Protein AF-A0A7Y0R1Y6-F1 (afdb_monomer_lite)

Foldseek 3Di:
DPAAEAEPADPVCVVPVPVVVVVVVVVCVVPVNY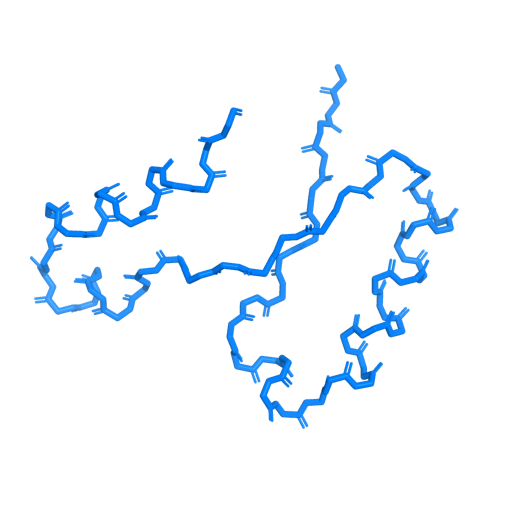HYDYFHQCVVCVVVPVVVVNCVRNVVVPD

Organism: Vibrio alginolyticus (NCBI:txid663)

Radius of gyration: 13.68 Å; chains: 1; bounding box: 28×30×32 Å

Structure (mmCIF, N/CA/C/O backbone):
data_AF-A0A7Y0R1Y6-F1
#
_entry.id   AF-A0A7Y0R1Y6-F1
#
loop_
_atom_site.group_PDB
_atom_site.id
_atom_site.type_symbol
_atom_site.label_atom_id
_atom_site.label_alt_id
_atom_site.label_comp_id
_atom_site.label_asym_id
_atom_site.label_entity_id
_atom_site.label_seq_id
_atom_site.pdbx_PDB_ins_code
_atom_site.Cartn_x
_atom_site.Cartn_y
_atom_site.Cartn_z
_atom_site.occupancy
_atom_site.B_iso_or_equiv
_atom_site.auth_seq_id
_atom_site.auth_comp_id
_atom_site.auth_asym_id
_atom_site.auth_atom_id
_atom_site.pdbx_PDB_model_num
ATOM 1 N N . MET A 1 1 ? -7.084 17.217 -11.855 1.00 45.47 1 MET A N 1
ATOM 2 C CA . MET A 1 1 ? -6.040 16.168 -11.875 1.00 45.47 1 MET A CA 1
ATOM 3 C C . MET A 1 1 ? -6.602 14.927 -11.203 1.00 45.47 1 MET A C 1
ATOM 5 O O . MET A 1 1 ? -7.124 15.045 -10.105 1.00 45.47 1 MET A O 1
ATOM 9 N N . SER A 1 2 ? -6.601 13.772 -11.875 1.00 54.00 2 SER A N 1
ATOM 10 C CA . SER A 1 2 ? -6.970 12.504 -11.228 1.00 54.00 2 SER A CA 1
ATOM 11 C C . SER A 1 2 ? -5.730 11.948 -10.533 1.00 54.00 2 SER A C 1
ATOM 13 O O . SER A 1 2 ? -4.868 11.396 -11.212 1.00 54.00 2 SER A O 1
ATOM 15 N N . ASN A 1 3 ? -5.633 12.098 -9.211 1.00 74.50 3 ASN A N 1
ATOM 16 C CA . ASN A 1 3 ? -4.574 11.476 -8.413 1.00 74.50 3 ASN A CA 1
ATOM 17 C C . ASN A 1 3 ? -4.889 9.985 -8.270 1.00 74.50 3 ASN A C 1
ATOM 19 O O . ASN A 1 3 ? -5.599 9.563 -7.359 1.00 74.50 3 ASN A O 1
ATOM 23 N N . LYS A 1 4 ? -4.434 9.192 -9.242 1.00 86.06 4 LYS A N 1
ATOM 24 C CA . LYS A 1 4 ? -4.574 7.735 -9.219 1.00 86.06 4 LYS A CA 1
ATOM 25 C C . LYS A 1 4 ? -3.433 7.146 -8.392 1.00 86.06 4 LYS A C 1
ATOM 27 O O . LYS A 1 4 ? -2.292 7.598 -8.480 1.00 86.06 4 LYS A O 1
ATOM 32 N N . VAL A 1 5 ? -3.752 6.138 -7.587 1.00 91.38 5 VAL A N 1
ATOM 33 C CA . VAL A 1 5 ? -2.791 5.455 -6.718 1.00 91.38 5 VAL A CA 1
ATOM 34 C C . VAL A 1 5 ? -2.954 3.951 -6.886 1.00 91.38 5 VAL A C 1
ATOM 36 O O . VAL A 1 5 ? -4.072 3.436 -6.899 1.00 91.38 5 VAL A O 1
ATOM 39 N N . PHE A 1 6 ? -1.838 3.237 -7.003 1.00 93.88 6 PHE A N 1
ATOM 40 C CA . PHE A 1 6 ? -1.813 1.781 -6.995 1.00 93.88 6 PHE A CA 1
ATOM 41 C C . PHE A 1 6 ? -1.864 1.266 -5.552 1.00 93.88 6 PHE A C 1
ATOM 43 O O . PHE A 1 6 ? -0.979 1.558 -4.749 1.00 93.88 6 PHE A O 1
ATOM 50 N N . MET A 1 7 ? -2.896 0.489 -5.223 1.00 93.88 7 MET A N 1
ATOM 51 C CA . MET A 1 7 ? -3.072 -0.128 -3.907 1.00 93.88 7 MET A CA 1
ATOM 52 C C . MET A 1 7 ? -3.262 -1.644 -4.070 1.00 93.88 7 MET A C 1
ATOM 54 O O . MET A 1 7 ? -4.384 -2.091 -4.309 1.00 93.88 7 MET A O 1
ATOM 58 N N . PRO A 1 8 ? -2.201 -2.459 -3.939 1.00 94.69 8 PRO A N 1
ATOM 59 C CA . PRO A 1 8 ? -2.279 -3.907 -4.164 1.00 94.69 8 PRO A CA 1
ATOM 60 C C . PRO A 1 8 ? -2.927 -4.671 -2.992 1.00 94.69 8 PRO A C 1
ATOM 62 O O . PRO A 1 8 ? -3.121 -5.884 -3.068 1.00 94.69 8 PRO A O 1
ATOM 65 N N . GLY A 1 9 ? -3.267 -3.979 -1.900 1.00 93.38 9 GLY A N 1
ATOM 66 C CA . GLY A 1 9 ? -3.778 -4.597 -0.679 1.00 93.38 9 GLY A CA 1
ATOM 67 C C . GLY A 1 9 ? -2.705 -5.410 0.048 1.00 93.38 9 GLY A C 1
ATOM 68 O O . GLY A 1 9 ? -1.515 -5.259 -0.206 1.00 93.38 9 GLY A O 1
ATOM 69 N N . CYS A 1 10 ? -3.118 -6.264 0.986 1.00 93.38 10 CYS A N 1
ATOM 70 C CA . CYS A 1 10 ? -2.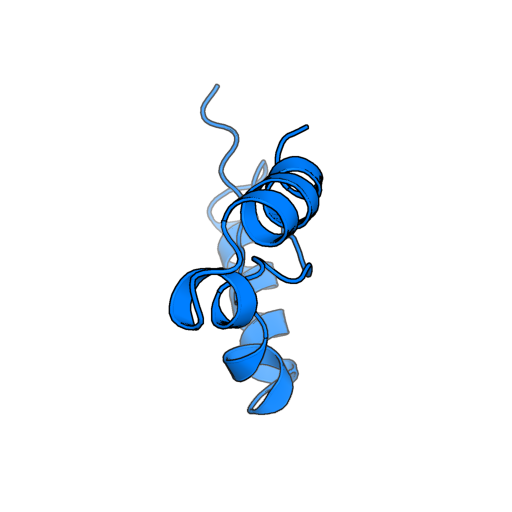187 -7.085 1.765 1.00 93.38 10 CYS A CA 1
ATOM 71 C C . CYS A 1 10 ? -1.908 -8.460 1.143 1.00 93.38 10 CYS A C 1
ATOM 73 O O . CYS A 1 10 ? -0.785 -8.937 1.228 1.00 93.38 10 CYS A O 1
ATOM 75 N N . SER A 1 11 ? -2.890 -9.098 0.499 1.00 94.44 11 SER A N 1
ATOM 76 C CA . SER A 1 11 ? -2.749 -10.479 0.013 1.00 94.44 11 SER A CA 1
ATOM 77 C C . SER A 1 11 ? -1.750 -10.614 -1.136 1.00 94.44 11 SER A C 1
ATOM 79 O O . SER A 1 11 ? -0.945 -11.540 -1.141 1.00 94.44 11 SER A O 1
ATOM 81 N N . LEU A 1 12 ? -1.785 -9.691 -2.099 1.00 95.12 12 LEU A N 1
ATOM 82 C CA . LEU A 1 12 ? -0.927 -9.741 -3.279 1.00 95.12 12 LEU A CA 1
ATOM 83 C C . LEU A 1 12 ? 0.571 -9.590 -2.948 1.00 95.12 12 LEU A C 1
ATOM 85 O O . LEU A 1 12 ? 1.330 -10.456 -3.377 1.00 95.12 12 LEU A O 1
ATOM 89 N N . PRO A 1 13 ? 1.026 -8.591 -2.160 1.00 94.94 13 PRO A N 1
ATOM 90 C CA . PRO A 1 13 ? 2.439 -8.499 -1.780 1.00 94.94 13 PRO A CA 1
ATOM 91 C C . PRO A 1 13 ? 2.890 -9.623 -0.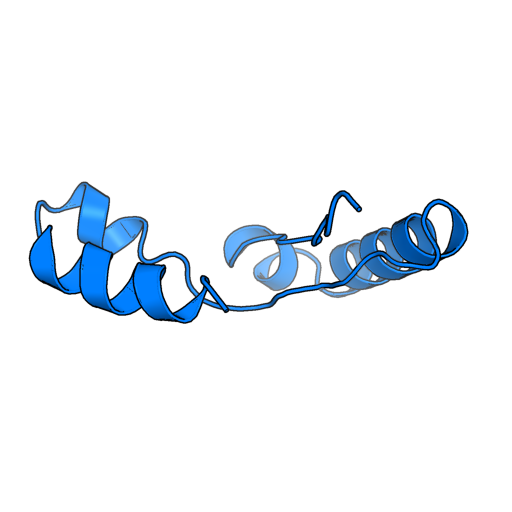841 1.00 94.94 13 PRO A C 1
ATOM 93 O O . PRO A 1 13 ? 4.075 -9.933 -0.820 1.00 94.94 13 PRO A O 1
ATOM 96 N N . SER A 1 14 ? 1.979 -10.250 -0.084 1.00 95.12 14 SER A N 1
ATOM 97 C CA . SER A 1 14 ? 2.305 -11.454 0.694 1.00 95.12 14 SER A CA 1
ATOM 98 C C . SER A 1 14 ? 2.528 -12.686 -0.181 1.00 95.12 14 SER A C 1
ATOM 100 O O . SER A 1 14 ? 3.285 -13.568 0.209 1.00 95.12 14 SER A O 1
ATOM 102 N N . TYR A 1 15 ? 1.865 -12.765 -1.337 1.00 97.31 15 TYR A N 1
ATOM 103 C CA . TYR A 1 15 ? 2.014 -13.881 -2.268 1.00 97.31 15 TYR A CA 1
ATOM 104 C C . TYR A 1 15 ? 3.170 -13.676 -3.255 1.00 97.31 15 TYR A C 1
ATOM 106 O O . TYR A 1 15 ? 3.913 -14.612 -3.531 1.00 97.31 15 TYR A O 1
ATOM 114 N N . SER A 1 16 ? 3.323 -12.466 -3.797 1.00 97.38 16 SER A N 1
ATOM 115 C CA . SER A 1 16 ? 4.377 -12.138 -4.759 1.00 97.38 16 SER A CA 1
ATOM 116 C C . SER A 1 16 ? 4.815 -10.677 -4.610 1.00 97.38 16 SER A C 1
ATOM 118 O O . SER A 1 16 ? 4.260 -9.783 -5.264 1.00 97.38 16 SER A O 1
ATOM 120 N N . PRO A 1 17 ? 5.807 -10.401 -3.749 1.00 96.44 17 PRO A N 1
ATOM 121 C CA . PRO A 1 17 ? 6.353 -9.056 -3.614 1.00 96.44 17 PRO A CA 1
ATOM 122 C C . PRO A 1 17 ? 7.021 -8.574 -4.913 1.00 96.44 17 PRO A C 1
ATOM 124 O O . PRO A 1 17 ? 6.885 -7.401 -5.265 1.00 96.44 17 PRO A O 1
ATOM 127 N N . GLU A 1 18 ? 7.663 -9.466 -5.673 1.00 97.81 18 GLU A N 1
ATOM 128 C CA . GLU A 1 18 ? 8.300 -9.137 -6.955 1.00 97.81 18 GLU A CA 1
ATOM 129 C C . GLU A 1 18 ? 7.263 -8.742 -8.011 1.00 97.81 18 GLU A C 1
ATOM 131 O O . GLU A 1 18 ? 7.454 -7.765 -8.736 1.00 97.81 18 GLU A O 1
ATOM 136 N N . GLY A 1 19 ? 6.129 -9.451 -8.065 1.00 97.62 19 GLY A N 1
ATOM 137 C CA . GLY A 1 19 ? 5.032 -9.131 -8.976 1.00 97.62 19 GLY A CA 1
ATOM 138 C C . GLY A 1 19 ? 4.424 -7.762 -8.679 1.00 97.62 19 GLY A C 1
ATOM 139 O O . GLY A 1 19 ? 4.184 -6.974 -9.594 1.00 97.62 19 GLY A O 1
ATOM 140 N N . VAL A 1 20 ? 4.240 -7.429 -7.398 1.00 97.38 20 VAL A N 1
ATOM 141 C CA . VAL A 1 20 ? 3.773 -6.096 -6.986 1.00 97.38 20 VAL A CA 1
ATOM 142 C C . VAL A 1 20 ? 4.761 -5.005 -7.398 1.00 97.38 20 VAL A C 1
ATOM 144 O O . VAL A 1 20 ? 4.329 -3.963 -7.896 1.00 97.38 20 VAL A O 1
ATOM 147 N N . ALA A 1 21 ? 6.065 -5.238 -7.228 1.00 96.19 21 ALA A N 1
ATOM 148 C CA . ALA A 1 21 ? 7.096 -4.290 -7.642 1.00 96.19 21 ALA A CA 1
ATOM 149 C C . ALA A 1 21 ? 7.096 -4.076 -9.165 1.00 96.19 21 ALA A C 1
ATOM 151 O O . ALA A 1 21 ? 7.111 -2.934 -9.619 1.00 96.19 21 ALA A O 1
ATOM 152 N N . ALA A 1 22 ? 6.998 -5.151 -9.953 1.00 97.88 22 ALA A N 1
ATOM 153 C CA . ALA A 1 22 ? 6.941 -5.073 -11.411 1.00 97.88 22 ALA A CA 1
ATOM 154 C C . ALA A 1 22 ? 5.713 -4.288 -11.905 1.00 97.88 22 ALA A C 1
ATOM 156 O O . ALA A 1 22 ? 5.837 -3.424 -12.774 1.00 97.88 22 ALA A O 1
ATOM 157 N N . ILE A 1 23 ? 4.540 -4.530 -11.308 1.00 96.88 23 ILE A N 1
ATOM 158 C CA . ILE A 1 23 ? 3.310 -3.794 -11.629 1.00 96.88 23 ILE A CA 1
ATOM 159 C C . ILE A 1 23 ? 3.459 -2.312 -11.278 1.00 96.88 23 ILE A C 1
ATOM 161 O O . ILE A 1 23 ? 3.103 -1.458 -12.086 1.00 96.88 23 ILE A O 1
ATOM 165 N N . ALA A 1 24 ? 3.991 -1.990 -10.095 1.00 95.19 24 ALA A N 1
ATOM 166 C CA . ALA A 1 24 ? 4.182 -0.604 -9.677 1.00 95.19 24 ALA A CA 1
ATOM 167 C C . ALA A 1 24 ? 5.126 0.156 -10.625 1.00 95.19 24 ALA A C 1
ATOM 169 O O . ALA A 1 24 ? 4.820 1.287 -11.005 1.00 95.19 24 ALA A O 1
ATOM 170 N N . SER A 1 25 ? 6.228 -0.475 -11.046 1.00 95.50 25 SER A N 1
ATOM 171 C CA . SER A 1 25 ? 7.165 0.096 -12.021 1.00 95.50 25 SER A CA 1
ATOM 172 C C . SER A 1 25 ? 6.495 0.340 -13.371 1.00 95.50 25 SER A C 1
ATOM 174 O O . SER A 1 25 ? 6.527 1.462 -13.871 1.00 95.50 25 SER A O 1
ATOM 176 N N . TYR A 1 26 ? 5.797 -0.663 -13.911 1.00 96.94 26 TYR A N 1
ATOM 177 C CA . TYR A 1 26 ? 5.093 -0.538 -15.188 1.00 96.94 26 TYR A CA 1
ATOM 178 C C . TYR A 1 26 ? 4.016 0.556 -15.155 1.00 96.94 26 TYR A C 1
ATOM 180 O O . TYR A 1 26 ? 3.917 1.383 -16.060 1.00 96.94 26 TYR A O 1
ATOM 188 N N . LEU A 1 27 ? 3.224 0.619 -14.081 1.00 95.00 27 LEU A N 1
ATOM 189 C CA . LEU A 1 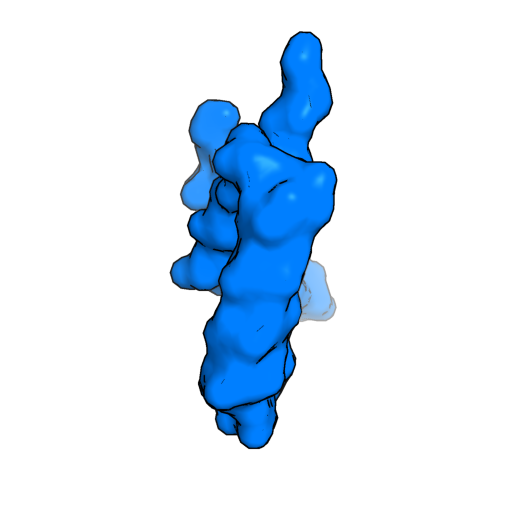27 ? 2.194 1.647 -13.931 1.00 95.00 27 LEU A CA 1
ATOM 190 C C . LEU A 1 27 ? 2.784 3.056 -13.863 1.00 95.00 27 LEU A C 1
ATOM 192 O O . LEU A 1 27 ? 2.145 3.984 -14.348 1.00 95.00 27 LEU A O 1
ATOM 196 N N . LYS A 1 28 ? 3.984 3.222 -13.300 1.00 92.44 28 LYS A N 1
ATOM 197 C CA . LYS A 1 28 ? 4.677 4.513 -13.252 1.00 92.44 28 LYS A CA 1
ATOM 198 C C . LYS A 1 28 ? 5.233 4.937 -14.613 1.00 92.44 28 LYS A C 1
ATOM 200 O O . LYS A 1 28 ? 5.260 6.126 -14.905 1.00 92.44 28 LYS A O 1
ATOM 205 N N . GLU A 1 29 ? 5.629 3.988 -15.460 1.00 95.69 29 GLU A N 1
ATOM 206 C CA . GLU A 1 29 ? 6.014 4.272 -16.851 1.00 95.69 29 GLU A CA 1
ATOM 207 C C . GLU A 1 29 ? 4.815 4.741 -17.685 1.00 95.69 29 GLU A C 1
ATOM 209 O O . GLU A 1 29 ? 4.914 5.716 -18.428 1.00 95.69 29 GLU A O 1
ATOM 214 N N . VAL A 1 30 ? 3.663 4.077 -17.534 1.00 94.94 30 VAL A N 1
ATOM 215 C CA . VAL A 1 30 ? 2.430 4.423 -18.265 1.00 94.94 30 VAL A CA 1
ATOM 216 C C . VAL A 1 30 ? 1.789 5.703 -17.720 1.00 94.94 30 VAL A C 1
ATOM 218 O O . VAL A 1 30 ? 1.223 6.499 -18.470 1.00 94.94 30 VAL A O 1
ATOM 221 N N . PHE A 1 31 ? 1.872 5.911 -16.407 1.00 93.25 31 PHE A N 1
ATOM 222 C CA . PHE A 1 31 ? 1.294 7.045 -15.699 1.00 93.25 31 PHE A CA 1
ATOM 223 C C . PHE A 1 31 ? 2.365 7.678 -14.790 1.00 93.25 31 PHE A C 1
ATOM 225 O O . PHE A 1 31 ? 2.467 7.302 -13.621 1.00 93.25 31 PHE A O 1
ATOM 232 N N . PRO A 1 32 ? 3.137 8.669 -15.280 1.00 90.81 32 PRO A N 1
ATOM 233 C CA . PRO A 1 32 ? 4.247 9.267 -14.524 1.00 90.81 32 PRO A CA 1
ATOM 234 C C . PRO A 1 32 ? 3.858 9.836 -13.150 1.00 90.81 32 PRO A C 1
ATOM 236 O O . PRO A 1 32 ? 4.641 9.777 -12.205 1.00 90.81 32 PRO A O 1
ATOM 239 N N . GLU A 1 33 ? 2.621 10.324 -13.029 1.00 91.38 33 GLU A N 1
ATOM 240 C CA . GLU A 1 33 ? 2.042 10.898 -11.804 1.00 9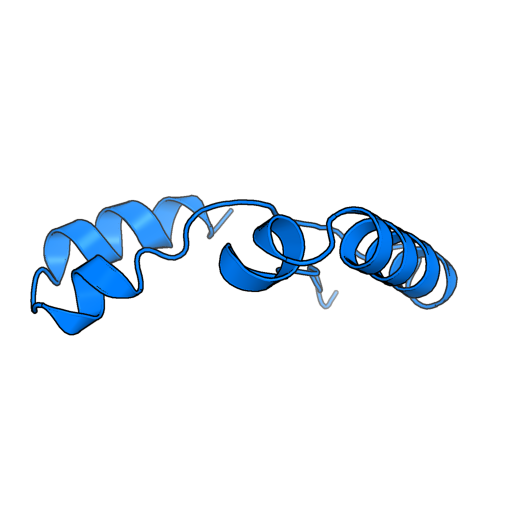1.38 33 GLU A CA 1
ATOM 241 C C . GLU A 1 33 ? 1.443 9.842 -10.848 1.00 91.38 33 GLU A C 1
ATOM 243 O O . GLU A 1 33 ? 0.838 10.182 -9.832 1.00 91.38 33 GLU A O 1
ATOM 248 N N . MET A 1 34 ? 1.540 8.550 -11.176 1.00 91.00 34 MET A N 1
ATOM 249 C CA . MET A 1 34 ? 0.938 7.477 -10.383 1.00 91.00 34 MET A CA 1
ATOM 250 C C . MET A 1 34 ? 1.691 7.274 -9.067 1.00 91.00 34 MET A C 1
ATOM 252 O O . MET A 1 34 ? 2.881 6.953 -9.043 1.00 91.00 34 MET A O 1
ATOM 256 N N . GLY A 1 35 ? 0.966 7.398 -7.956 1.00 89.31 35 GLY A N 1
ATOM 257 C CA . GLY A 1 35 ? 1.456 7.002 -6.638 1.00 89.31 35 GLY A CA 1
ATOM 258 C C . GLY A 1 35 ? 1.257 5.509 -6.366 1.00 89.31 35 GLY A C 1
ATOM 259 O O . GLY A 1 35 ? 0.503 4.825 -7.058 1.00 89.31 35 GLY A O 1
ATOM 260 N N . ALA A 1 36 ? 1.862 5.003 -5.294 1.00 90.31 36 ALA A N 1
ATOM 261 C CA . ALA A 1 36 ? 1.556 3.683 -4.742 1.00 90.31 36 ALA A CA 1
ATOM 262 C C . ALA A 1 36 ? 1.366 3.776 -3.223 1.00 90.31 36 ALA A C 1
ATOM 264 O O . ALA A 1 36 ? 2.071 4.532 -2.555 1.00 90.31 36 ALA A O 1
ATOM 265 N N . VAL A 1 37 ? 0.424 3.008 -2.670 1.00 91.19 37 VAL A N 1
ATOM 266 C CA . VAL A 1 37 ? 0.148 2.970 -1.228 1.00 91.19 37 VAL A CA 1
ATOM 267 C C . VAL A 1 37 ? 0.108 1.534 -0.721 1.00 91.19 37 VAL A C 1
ATOM 269 O O . VAL A 1 37 ? -0.634 0.695 -1.227 1.00 91.19 37 VAL A O 1
ATOM 272 N N . GLN A 1 38 ? 0.897 1.272 0.324 1.00 89.94 38 GLN A N 1
ATOM 273 C CA . GLN A 1 38 ? 0.927 -0.002 1.037 1.00 89.94 38 GLN A CA 1
ATOM 274 C C . GLN A 1 38 ? 0.492 0.188 2.485 1.00 89.94 38 GLN A C 1
ATOM 276 O O . GLN A 1 38 ? 1.302 0.325 3.399 1.00 89.94 38 GLN A O 1
ATOM 281 N N . LYS A 1 39 ? -0.826 0.227 2.685 1.00 89.50 39 LYS A N 1
ATOM 282 C CA . LYS A 1 39 ? -1.469 0.334 3.998 1.00 89.50 39 LYS A CA 1
ATOM 283 C C . LYS A 1 39 ? -2.663 -0.613 4.086 1.00 89.50 39 LYS A C 1
ATOM 285 O O . LYS A 1 39 ? -3.258 -0.998 3.081 1.00 89.50 39 LYS A O 1
ATOM 290 N N . CYS A 1 40 ? -3.032 -0.981 5.310 1.00 91.19 40 CYS A N 1
ATOM 291 C CA . CYS A 1 40 ? -4.204 -1.813 5.558 1.00 91.19 40 CYS A CA 1
ATOM 292 C C . CYS A 1 40 ? -5.495 -1.015 5.328 1.00 91.19 40 CYS A C 1
ATOM 294 O O . CYS A 1 40 ? -5.698 0.025 5.944 1.00 91.19 40 CYS A O 1
ATOM 296 N N . CYS A 1 41 ? -6.402 -1.543 4.503 1.00 91.56 41 CYS A N 1
ATOM 297 C CA . CYS A 1 41 ? -7.717 -0.942 4.258 1.00 91.56 41 CYS A CA 1
ATOM 298 C C . CYS A 1 41 ? -8.765 -1.231 5.340 1.00 91.56 41 CYS A C 1
ATOM 300 O O . CYS A 1 41 ? -9.890 -0.760 5.235 1.00 91.56 41 CYS A O 1
ATOM 302 N N . GLY A 1 42 ? -8.442 -2.036 6.357 1.00 93.44 42 GLY A N 1
ATOM 303 C CA . GLY A 1 42 ? -9.389 -2.379 7.422 1.00 93.44 42 GLY A CA 1
ATOM 304 C C . GLY A 1 42 ? -10.524 -3.318 6.989 1.00 93.44 42 GLY A C 1
ATOM 305 O O . GLY A 1 42 ? -11.501 -3.455 7.721 1.00 93.44 42 GLY A O 1
ATOM 306 N N . LYS A 1 43 ? -10.412 -4.001 5.837 1.00 94.06 43 LYS A N 1
ATOM 307 C CA . LYS A 1 43 ? -11.449 -4.922 5.328 1.00 94.06 43 LYS A CA 1
ATOM 308 C C . LYS A 1 43 ? -11.920 -5.971 6.354 1.00 94.06 43 LYS A C 1
ATOM 310 O O . LYS A 1 43 ? -13.132 -6.143 6.462 1.00 94.06 43 LYS A O 1
ATOM 315 N N . PRO A 1 44 ? -11.045 -6.633 7.144 1.00 94.75 44 PRO A N 1
ATOM 316 C CA . PRO A 1 44 ? -11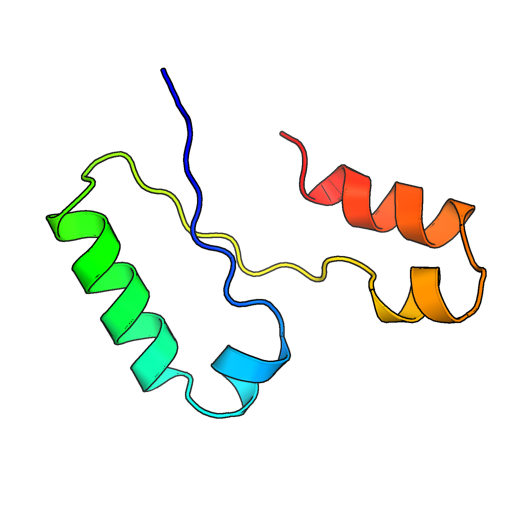.504 -7.568 8.175 1.00 94.75 44 PRO A CA 1
ATOM 317 C C . PRO A 1 44 ? -12.364 -6.893 9.248 1.00 94.75 44 PRO A C 1
ATOM 319 O O . PRO A 1 44 ? -13.371 -7.446 9.668 1.00 94.75 44 PRO A O 1
ATOM 322 N N . THR A 1 45 ? -11.999 -5.674 9.651 1.00 95.69 45 THR A N 1
ATOM 323 C CA . THR A 1 45 ? -12.727 -4.867 10.637 1.00 95.69 45 THR A CA 1
ATOM 324 C C . THR A 1 45 ? -14.134 -4.515 10.145 1.00 95.69 45 THR A C 1
ATOM 326 O O . THR A 1 45 ? -15.090 -4.624 10.908 1.00 95.69 45 THR A O 1
ATOM 329 N N . ALA A 1 46 ? -14.279 -4.179 8.858 1.00 94.19 46 ALA A N 1
ATOM 330 C CA . ALA A 1 46 ? -15.589 -3.993 8.235 1.00 94.19 46 ALA A CA 1
ATOM 331 C C . ALA A 1 46 ? -16.404 -5.299 8.204 1.00 94.19 46 ALA A C 1
ATOM 333 O O . ALA A 1 46 ? -17.580 -5.296 8.555 1.00 94.19 46 ALA A O 1
ATOM 334 N N . ALA A 1 47 ? -15.775 -6.420 7.832 1.00 96.06 47 ALA A N 1
ATOM 335 C CA . ALA A 1 47 ? -16.447 -7.713 7.691 1.00 96.06 47 ALA A CA 1
ATOM 336 C C . ALA A 1 47 ? -17.046 -8.244 9.005 1.00 96.06 47 ALA A C 1
ATOM 338 O O . ALA A 1 47 ? -18.066 -8.924 8.978 1.00 96.06 47 ALA A O 1
ATOM 339 N N . ILE A 1 48 ? -16.441 -7.912 10.149 1.00 97.62 48 ILE A N 1
ATOM 340 C CA . ILE A 1 48 ? -16.926 -8.314 11.481 1.00 97.62 48 ILE A CA 1
ATOM 341 C C . ILE A 1 48 ? -17.824 -7.258 12.152 1.00 97.62 48 ILE A C 1
ATOM 343 O O . ILE A 1 48 ? -18.076 -7.340 13.352 1.00 97.62 48 ILE A O 1
ATOM 347 N N . GLY A 1 49 ? -18.274 -6.237 11.413 1.00 96.94 49 GLY A N 1
ATOM 348 C CA . GLY A 1 49 ? -19.199 -5.212 11.915 1.00 96.94 49 GLY A CA 1
ATOM 349 C C . GLY A 1 49 ? -18.572 -4.150 12.827 1.00 96.94 49 GLY A C 1
ATOM 350 O O . GLY A 1 49 ? -19.291 -3.375 13.455 1.00 96.94 49 GLY A O 1
ATOM 351 N N . GLN A 1 50 ? -17.239 -4.062 12.907 1.00 97.44 50 GLN A N 1
ATOM 352 C CA . GLN A 1 50 ? -16.539 -3.040 13.698 1.00 97.44 50 GLN A CA 1
ATOM 353 C C . GLN A 1 50 ? -16.446 -1.704 12.936 1.00 97.44 50 GLN A C 1
ATOM 355 O O . GLN A 1 50 ? -15.359 -1.201 12.650 1.00 97.44 50 GLN A O 1
ATOM 360 N N . THR A 1 51 ? -17.595 -1.114 12.608 1.00 95.88 51 THR A N 1
ATOM 361 C CA . THR A 1 51 ? -17.720 0.050 11.714 1.00 95.88 51 THR A CA 1
ATOM 362 C C . THR A 1 51 ? -16.860 1.250 12.122 1.00 95.88 51 THR A C 1
ATOM 364 O O . THR A 1 51 ? -16.193 1.830 11.270 1.00 95.88 51 THR A O 1
ATOM 367 N N . GLU A 1 52 ? -16.803 1.600 13.409 1.00 96.56 52 GLU A N 1
ATOM 368 C CA . GLU A 1 52 ? -16.017 2.758 13.871 1.00 96.56 52 GLU A CA 1
ATOM 369 C C . GLU A 1 52 ? -14.508 2.539 13.703 1.00 96.56 52 GLU A C 1
ATOM 371 O O . GLU A 1 52 ? -13.806 3.393 13.167 1.00 96.56 52 GLU A O 1
ATOM 376 N N . LYS A 1 53 ? -14.016 1.339 14.032 1.00 95.56 53 LYS A N 1
ATOM 377 C CA . LYS A 1 53 ? -12.612 0.970 13.801 1.00 95.56 53 LYS A CA 1
ATOM 378 C C . LYS A 1 53 ? -12.279 0.883 12.310 1.00 95.56 53 LYS A C 1
ATOM 380 O O . LYS A 1 53 ? -11.142 1.139 11.921 1.00 95.56 53 LYS A O 1
ATOM 385 N N . PHE A 1 54 ? -13.237 0.495 11.465 1.00 95.62 54 PHE A N 1
ATOM 386 C CA . PHE A 1 54 ? -13.052 0.540 10.016 1.00 95.62 54 PHE A CA 1
ATOM 387 C C . PHE A 1 54 ? -12.899 1.984 9.532 1.00 95.62 54 PHE A C 1
ATOM 389 O O . PHE A 1 54 ? -11.937 2.260 8.822 1.00 95.62 54 PHE A O 1
ATOM 396 N N . LYS A 1 55 ? -13.781 2.902 9.953 1.00 94.25 55 LYS A N 1
ATOM 397 C CA . LYS A 1 55 ? -13.696 4.328 9.594 1.00 94.25 55 LYS A CA 1
ATOM 398 C C . LYS A 1 55 ? -12.369 4.945 10.030 1.00 94.25 55 LYS A C 1
ATOM 400 O O . LYS A 1 55 ? -11.727 5.605 9.223 1.00 94.25 55 LYS A O 1
ATOM 405 N N . GLU A 1 56 ? -11.931 4.674 11.260 1.00 94.00 56 GLU A N 1
ATOM 406 C CA . GLU A 1 56 ? -10.635 5.127 11.780 1.00 94.00 56 GLU A CA 1
ATOM 407 C C . GLU A 1 56 ? -9.475 4.658 10.888 1.00 94.00 56 GLU A C 1
ATOM 409 O O . GLU A 1 56 ? -8.656 5.461 10.444 1.00 94.00 56 GLU A O 1
ATOM 414 N N . ARG A 1 57 ? -9.423 3.357 10.572 1.00 92.31 57 ARG A N 1
ATOM 415 C CA . ARG A 1 57 ? -8.347 2.765 9.758 1.00 92.31 57 ARG A CA 1
ATOM 416 C C . ARG A 1 57 ? -8.389 3.238 8.310 1.00 92.31 57 ARG A C 1
ATOM 418 O O . ARG A 1 57 ? -7.350 3.551 7.740 1.00 92.31 57 ARG A O 1
ATOM 425 N N . PHE A 1 58 ? -9.577 3.279 7.717 1.00 92.00 58 PHE A N 1
ATOM 426 C CA . PHE A 1 58 ? -9.765 3.702 6.335 1.00 92.00 58 PHE A CA 1
ATOM 427 C C . PHE A 1 58 ? -9.480 5.198 6.160 1.00 92.00 58 PHE A C 1
ATOM 429 O O . PHE A 1 58 ? -8.900 5.587 5.151 1.00 92.00 58 PHE A O 1
ATOM 436 N N . GLY A 1 59 ? -9.785 6.028 7.164 1.00 91.19 59 GLY A N 1
ATOM 437 C CA . GLY A 1 59 ? -9.448 7.453 7.166 1.00 91.19 59 GLY A CA 1
ATOM 438 C C . GLY A 1 59 ? -7.946 7.725 7.024 1.00 91.19 59 GLY A C 1
ATOM 439 O O . GLY A 1 59 ? -7.564 8.717 6.422 1.00 91.19 59 GLY A O 1
ATOM 440 N N . GLN A 1 60 ? -7.075 6.804 7.454 1.00 87.88 60 GLN A N 1
ATOM 441 C CA . GLN A 1 60 ? -5.616 6.921 7.281 1.00 87.88 60 GLN A CA 1
ATOM 442 C C . GLN A 1 60 ? -5.133 6.736 5.826 1.00 87.88 60 GLN A C 1
ATOM 444 O O . GLN A 1 60 ? -3.927 6.862 5.561 1.00 87.88 60 GLN A O 1
ATOM 449 N N . LEU A 1 61 ? -6.037 6.365 4.910 1.00 84.38 61 LEU A N 1
ATOM 450 C CA . LEU A 1 61 ? -5.795 6.257 3.466 1.00 84.38 61 LEU A CA 1
ATOM 451 C C . LEU A 1 61 ? -6.198 7.520 2.698 1.00 84.38 61 LEU A C 1
ATOM 453 O O . LEU A 1 61 ? -5.759 7.688 1.564 1.00 84.38 61 LEU A O 1
ATOM 457 N N . GLN A 1 62 ? -7.044 8.369 3.283 1.00 63.34 62 GLN A N 1
ATOM 458 C CA . GLN A 1 62 ? -7.465 9.634 2.692 1.00 63.34 62 GLN A CA 1
ATOM 459 C C . GLN A 1 62 ? -6.470 10.711 3.140 1.00 63.34 62 GLN A C 1
ATOM 461 O O . GLN A 1 62 ? -6.312 10.940 4.338 1.00 63.34 62 GLN A O 1
ATOM 466 N N . ALA A 1 63 ? -5.765 11.316 2.186 1.00 49.69 63 ALA A N 1
ATOM 467 C CA . ALA A 1 63 ? -4.924 12.494 2.388 1.00 49.69 63 ALA A CA 1
ATOM 468 C C . ALA A 1 63 ? -5.479 13.640 1.544 1.00 49.69 63 ALA A C 1
ATOM 470 O O . ALA A 1 63 ? -5.848 13.362 0.377 1.00 49.69 63 ALA A O 1
#

pLDDT: mean 91.0, std 10.68, range [45.47, 97.88]

Secondary structure (DSSP, 8-state):
----EE--TTHHHHH-HHHHHHHHHHHHHH-TT-EE------HHHHHTT-HHHHHHHHHTT--

Sequence (63 aa):
MSNKVFMPGCSLPSYSPEGVAAIASYLKEVFPEMGAVQKCCGKPTAAIGQTEKFKERFGQLQA